Protein AF-A0A2P2MVF9-F1 (afdb_monomer_lite)

Secondary structure (DSSP, 8-state):
--------HHHHHHHHHHHHTS-HHHHHHHHHHHHH-HHHHHHHHHHHHT--HHHHHHHHHHHHTS-HHHHHHHHHHHHSS-HHHHHHHHHHHHHHHHHHHHHHHHHHHHHHHHHHTT-HHHHHHHHHHHHHHHHHHHHHHHHHS-TTTHHHHTT-

Foldseek 3Di:
DDPDPPPPPVNVVLVVVLVVLDDPVLVVLLVVLCVLDVVVVVVVVVVVVPADPVRVVQQSVVVVVDDSVNVSVVSVVVSPDDPVRVVVVVVVVVVVLVVLVVQLVVLQVVLVVCVVVVNNVSSVVSVVVSVVSLVVSLVVCVVVHPNPVSVVSVPD

InterPro domains:
  IPR053319 Outer envelope protein 61 [PTHR48433] (6-131)

Organism: Rhizophora mucronata (NCBI:txid61149)

Structure (mmCIF, N/CA/C/O backbone):
data_AF-A0A2P2MVF9-F1
#
_entry.id   AF-A0A2P2MVF9-F1
#
loop_
_atom_site.group_PDB
_atom_site.id
_atom_site.type_symbol
_atom_site.label_atom_id
_atom_site.label_alt_id
_atom_site.label_comp_id
_atom_site.label_asym_id
_atom_site.label_entity_id
_atom_site.label_seq_id
_atom_site.pdbx_PDB_ins_code
_atom_site.Cartn_x
_atom_site.Cartn_y
_atom_site.Cartn_z
_atom_site.occupancy
_atom_site.B_iso_or_equiv
_atom_site.auth_seq_id
_atom_site.auth_comp_id
_atom_site.auth_asym_id
_atom_site.auth_atom_id
_atom_site.pdbx_PDB_model_num
ATOM 1 N N . MET A 1 1 ? -11.909 9.345 -35.445 1.00 34.59 1 MET A N 1
ATOM 2 C CA . MET A 1 1 ? -11.096 10.560 -35.221 1.00 34.59 1 MET A CA 1
ATOM 3 C C . MET A 1 1 ? -10.861 10.687 -33.727 1.00 34.59 1 MET A C 1
ATOM 5 O O . MET A 1 1 ? -11.819 10.717 -32.969 1.00 34.59 1 MET A O 1
ATOM 9 N N . PHE A 1 2 ? -9.596 10.601 -33.326 1.00 38.72 2 PHE A N 1
ATOM 10 C CA . PHE A 1 2 ? -9.119 10.481 -31.948 1.00 38.72 2 PHE A CA 1
ATOM 11 C C . PHE A 1 2 ? -9.143 11.876 -31.299 1.00 38.72 2 PHE A C 1
ATOM 13 O O . PHE A 1 2 ? -8.225 12.662 -31.498 1.00 38.72 2 PHE A O 1
ATOM 20 N N . ASN A 1 3 ? -10.228 12.230 -30.609 1.00 40.66 3 ASN A N 1
ATOM 21 C CA . ASN A 1 3 ? -10.379 13.533 -29.960 1.00 40.66 3 ASN A CA 1
ATOM 22 C C . ASN A 1 3 ? -10.860 13.296 -28.523 1.00 40.66 3 ASN A C 1
ATOM 24 O O . ASN A 1 3 ? -12.017 12.936 -28.323 1.00 40.66 3 ASN A O 1
ATOM 28 N N . GLY A 1 4 ? -9.964 13.415 -27.537 1.00 40.88 4 GLY A N 1
ATOM 29 C CA . GLY A 1 4 ? -10.343 13.234 -26.129 1.00 40.88 4 GLY A CA 1
ATOM 30 C C . GLY A 1 4 ? -9.217 13.023 -25.113 1.00 40.88 4 GLY A C 1
ATOM 31 O O . GLY A 1 4 ? -9.477 13.130 -23.923 1.00 40.88 4 GLY A O 1
ATOM 32 N N . MET A 1 5 ? -7.971 12.776 -25.527 1.00 42.50 5 MET A N 1
ATOM 33 C CA . MET A 1 5 ? -6.827 12.820 -24.606 1.00 42.50 5 MET A CA 1
ATOM 34 C C . MET A 1 5 ? -6.224 14.225 -24.624 1.00 42.50 5 MET A C 1
ATOM 36 O O . MET A 1 5 ? -5.184 14.455 -25.235 1.00 42.50 5 MET A O 1
ATOM 40 N N . MET A 1 6 ? -6.881 15.183 -23.966 1.00 44.00 6 MET A N 1
ATOM 41 C CA . MET A 1 6 ? -6.131 16.324 -23.444 1.00 44.00 6 MET A CA 1
ATOM 42 C C . MET A 1 6 ? -5.236 15.771 -22.335 1.00 44.00 6 MET A C 1
ATOM 44 O O . MET A 1 6 ? -5.654 15.641 -21.189 1.00 44.00 6 MET A O 1
ATOM 48 N N . MET A 1 7 ? -4.025 15.360 -22.714 1.00 56.56 7 MET A N 1
ATOM 49 C CA . MET A 1 7 ? -2.922 15.235 -21.773 1.00 56.56 7 MET A CA 1
ATOM 50 C C . MET A 1 7 ? -2.789 16.600 -21.108 1.00 56.56 7 MET A C 1
ATOM 52 O O . MET A 1 7 ? -2.510 17.590 -21.787 1.00 56.56 7 MET A O 1
ATOM 56 N N . ASP A 1 8 ? -3.082 16.654 -19.813 1.00 60.34 8 ASP A N 1
ATOM 57 C CA . ASP A 1 8 ? -2.937 17.852 -18.999 1.00 60.34 8 ASP A CA 1
ATOM 58 C C . ASP A 1 8 ? -1.555 18.488 -19.294 1.00 60.34 8 ASP A C 1
ATOM 60 O O . ASP A 1 8 ? -0.543 17.775 -19.264 1.00 60.34 8 ASP A O 1
ATOM 64 N N . PRO A 1 9 ? -1.476 19.787 -19.644 1.00 67.31 9 PRO A N 1
ATOM 65 C CA . PRO A 1 9 ? -0.212 20.459 -19.949 1.00 67.31 9 PRO A CA 1
ATOM 66 C C . PRO A 1 9 ? 0.850 20.277 -18.855 1.00 67.31 9 PRO A C 1
ATOM 68 O O . PRO A 1 9 ? 2.045 20.202 -19.152 1.00 67.31 9 PRO A O 1
ATOM 71 N N . GLU A 1 10 ? 0.421 20.141 -17.600 1.00 64.44 10 GLU A N 1
ATOM 72 C CA . GLU A 1 10 ? 1.294 19.882 -16.459 1.00 64.44 10 GLU A CA 1
ATOM 73 C C . GLU A 1 10 ? 1.847 18.455 -16.478 1.00 64.44 10 GLU A C 1
ATOM 75 O O . GLU A 1 10 ? 3.007 18.246 -16.128 1.00 64.44 10 GLU A O 1
ATOM 80 N N . LEU A 1 11 ? 1.071 17.468 -16.939 1.00 65.44 11 LEU A N 1
ATOM 81 C CA . LEU A 1 11 ? 1.552 16.093 -17.105 1.00 65.44 11 LEU A CA 1
ATOM 82 C C . LEU A 1 11 ? 2.582 15.985 -18.229 1.00 65.44 11 LEU A C 1
ATOM 84 O O . LEU A 1 11 ? 3.564 15.261 -18.077 1.00 65.44 11 LEU A O 1
ATOM 88 N N . MET A 1 12 ? 2.414 16.733 -19.324 1.00 69.69 12 MET A N 1
ATOM 89 C CA . MET A 1 12 ? 3.438 16.798 -20.372 1.00 69.69 12 MET A CA 1
ATOM 90 C C . MET A 1 12 ? 4.726 17.447 -19.867 1.00 69.69 12 MET A C 1
ATOM 92 O O . MET A 1 12 ? 5.801 16.906 -20.119 1.00 69.69 12 MET A O 1
ATOM 96 N N . ARG A 1 13 ? 4.642 18.546 -19.104 1.00 72.56 13 ARG A N 1
ATOM 97 C CA . ARG A 1 13 ? 5.825 19.158 -18.471 1.00 72.56 13 ARG A CA 1
ATOM 98 C C . ARG A 1 13 ? 6.522 18.195 -17.519 1.00 72.56 13 ARG A C 1
ATOM 100 O O . ARG A 1 13 ? 7.741 18.087 -17.560 1.00 72.56 13 ARG A O 1
ATOM 107 N N . LEU A 1 14 ? 5.758 17.476 -16.702 1.00 70.00 14 LEU A N 1
ATOM 108 C CA . LEU A 1 14 ? 6.287 16.509 -15.747 1.00 70.00 14 LEU A CA 1
ATOM 109 C C . LEU A 1 14 ? 6.963 15.329 -16.453 1.00 70.00 14 LEU A C 1
ATOM 111 O O . LEU A 1 14 ? 8.085 14.969 -16.107 1.00 70.00 14 LEU A O 1
ATOM 115 N N . ALA A 1 15 ? 6.325 14.770 -17.483 1.00 69.56 15 ALA A N 1
ATOM 116 C CA . ALA A 1 15 ? 6.904 13.712 -18.306 1.00 69.56 15 ALA A CA 1
ATOM 117 C C . ALA A 1 15 ? 8.178 14.184 -19.020 1.00 69.56 15 ALA A C 1
ATOM 119 O O . ALA A 1 15 ? 9.161 13.450 -19.084 1.00 69.56 15 ALA A O 1
ATOM 120 N N . GLN A 1 16 ? 8.186 15.421 -19.517 1.00 70.25 16 GLN A N 1
ATOM 121 C CA . GLN A 1 16 ? 9.341 16.026 -20.173 1.00 70.25 16 GLN A CA 1
ATOM 122 C C . GLN A 1 16 ? 10.489 16.292 -19.189 1.00 70.25 16 GLN A C 1
ATOM 124 O O . GLN A 1 16 ? 11.643 16.034 -19.518 1.00 70.25 16 GLN A O 1
ATOM 129 N N . GLU A 1 17 ? 10.187 16.730 -17.966 1.00 75.25 17 GLU A N 1
ATOM 130 C CA . GLU A 1 17 ? 11.167 16.891 -16.888 1.00 75.25 17 GLU A CA 1
ATOM 131 C C . GLU A 1 17 ? 11.772 15.538 -16.486 1.00 75.25 17 GLU A C 1
ATOM 133 O O . GLU A 1 17 ? 12.992 15.424 -16.358 1.00 75.25 17 GLU A O 1
ATOM 138 N N . GLN A 1 18 ? 10.954 14.485 -16.373 1.00 66.38 18 GLN A N 1
ATOM 139 C CA . GLN A 1 18 ? 11.449 13.126 -16.125 1.00 66.38 18 GLN A CA 1
ATOM 140 C C . GLN A 1 18 ? 12.314 12.608 -17.282 1.00 66.38 18 GLN A C 1
ATOM 142 O O . GLN A 1 18 ? 13.395 12.076 -17.042 1.00 66.38 18 GLN A O 1
ATOM 147 N N . MET A 1 19 ? 11.898 12.819 -18.534 1.00 67.94 19 MET A N 1
ATOM 148 C CA . MET A 1 19 ? 12.689 12.437 -19.710 1.00 67.94 19 MET A CA 1
ATOM 149 C C . MET A 1 19 ? 14.003 13.215 -19.803 1.00 67.94 19 MET A C 1
ATOM 151 O O . MET A 1 19 ? 15.012 12.645 -20.189 1.00 67.94 19 MET A O 1
ATOM 155 N N . SER A 1 20 ?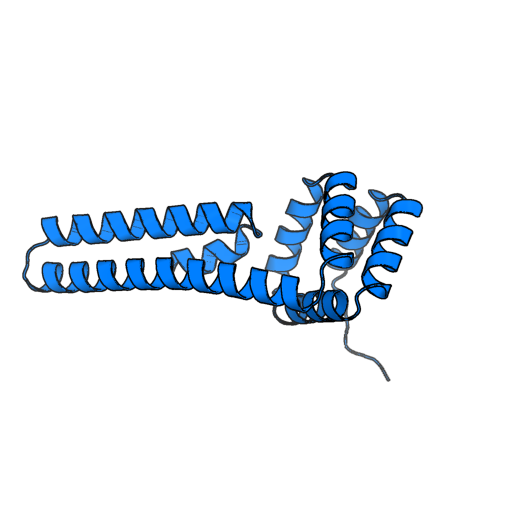 14.028 14.489 -19.403 1.00 70.94 20 SER A N 1
ATOM 156 C CA . SER A 1 20 ? 15.260 15.292 -19.392 1.00 70.94 20 SER A CA 1
ATOM 157 C C . SER A 1 20 ? 16.286 14.825 -18.355 1.00 70.94 20 SER A C 1
ATOM 159 O O . SER A 1 20 ? 17.475 15.104 -18.494 1.00 70.94 20 SER A O 1
ATOM 161 N N . ARG A 1 21 ? 15.832 14.103 -17.322 1.00 69.69 21 ARG A N 1
ATOM 162 C CA . ARG A 1 21 ? 16.676 13.497 -16.283 1.00 69.69 21 ARG A CA 1
ATOM 163 C C . ARG A 1 21 ? 17.207 12.118 -16.671 1.00 69.69 21 ARG A C 1
ATOM 165 O O . ARG A 1 21 ? 18.070 11.598 -15.972 1.00 69.69 21 ARG A O 1
ATOM 172 N N . MET A 1 22 ? 16.687 11.534 -17.746 1.00 68.44 22 MET A N 1
ATOM 173 C CA . MET A 1 22 ? 17.024 10.193 -18.204 1.00 68.44 22 MET A CA 1
ATOM 174 C C . MET A 1 22 ? 17.841 10.270 -19.493 1.00 68.44 22 MET A C 1
ATOM 176 O O . MET A 1 22 ? 17.539 11.046 -20.399 1.00 68.44 22 MET A O 1
ATOM 180 N N . SER A 1 23 ? 18.888 9.458 -19.603 1.00 74.50 23 SER A N 1
ATOM 181 C CA . SER A 1 23 ? 19.654 9.382 -20.843 1.00 74.50 23 SER A CA 1
ATOM 182 C C . SER A 1 23 ? 18.851 8.667 -21.945 1.00 74.50 23 SER A C 1
ATOM 184 O O . SER A 1 23 ? 18.066 7.756 -21.662 1.00 74.50 23 SER A O 1
ATOM 186 N N . PRO A 1 24 ? 19.081 8.990 -23.232 1.00 72.81 24 PRO A N 1
ATOM 187 C CA . PRO A 1 24 ? 18.465 8.266 -24.348 1.00 72.81 24 PRO A CA 1
ATOM 188 C C . PRO A 1 24 ? 18.725 6.750 -24.318 1.00 72.81 24 PRO A C 1
ATOM 190 O O . PRO A 1 24 ? 17.905 5.967 -24.794 1.00 72.81 24 PRO A O 1
ATOM 193 N N . ALA A 1 25 ? 19.852 6.328 -23.735 1.00 75.88 25 ALA A N 1
ATOM 194 C CA . ALA A 1 25 ? 20.198 4.921 -23.564 1.00 75.88 25 ALA A CA 1
ATOM 195 C C . ALA A 1 25 ? 19.332 4.230 -22.496 1.00 75.88 25 ALA A C 1
ATOM 197 O O . ALA A 1 25 ? 18.902 3.096 -22.695 1.00 75.88 25 ALA A O 1
ATOM 198 N N . GLU A 1 26 ? 19.047 4.904 -21.381 1.00 71.94 26 GLU A N 1
ATOM 199 C CA . GLU A 1 26 ? 18.151 4.389 -20.339 1.00 71.94 26 GLU A CA 1
ATOM 200 C C . GLU A 1 26 ? 16.706 4.321 -20.829 1.00 71.94 26 GLU A C 1
ATOM 202 O O . GLU A 1 26 ? 16.030 3.319 -20.603 1.00 71.94 26 GLU A O 1
ATOM 207 N N . PHE A 1 27 ? 16.258 5.327 -21.584 1.00 74.38 27 PHE A N 1
ATOM 208 C CA . PHE A 1 27 ? 14.930 5.305 -22.194 1.00 74.38 27 PHE A CA 1
ATOM 209 C C . PHE A 1 27 ? 14.768 4.121 -23.156 1.00 74.38 27 PHE A C 1
ATOM 211 O O . PHE A 1 27 ? 13.777 3.395 -23.087 1.00 74.38 27 PHE A O 1
ATOM 218 N N . ALA A 1 28 ? 15.769 3.871 -24.007 1.00 77.25 28 ALA A N 1
ATOM 219 C CA . ALA A 1 28 ? 15.762 2.725 -24.911 1.00 77.25 28 ALA A CA 1
ATOM 220 C C . ALA A 1 28 ? 15.696 1.387 -24.154 1.00 77.25 28 ALA A C 1
ATOM 222 O O . ALA A 1 28 ? 14.975 0.486 -24.578 1.00 77.25 28 ALA A O 1
ATOM 223 N N . ARG A 1 29 ? 16.390 1.267 -23.014 1.00 77.31 29 ARG A N 1
ATOM 224 C CA . ARG A 1 29 ? 16.327 0.070 -22.160 1.00 77.31 29 ARG A CA 1
ATOM 225 C C . ARG A 1 29 ? 14.942 -0.133 -21.555 1.00 77.31 29 ARG A C 1
ATOM 227 O O . ARG A 1 29 ? 14.419 -1.238 -21.634 1.00 77.31 29 ARG A O 1
ATOM 234 N N . ILE A 1 30 ? 14.321 0.916 -21.018 1.00 74.94 30 ILE A N 1
ATOM 235 C CA . ILE A 1 30 ? 12.956 0.834 -20.471 1.00 74.94 30 ILE A CA 1
ATOM 236 C C . ILE A 1 30 ? 11.961 0.467 -21.572 1.00 74.94 30 ILE A C 1
ATOM 238 O O . ILE A 1 30 ? 11.118 -0.410 -21.392 1.00 74.94 30 ILE A O 1
ATOM 242 N N . GLN A 1 31 ? 12.085 1.085 -22.745 1.00 74.25 31 GLN A N 1
ATOM 243 C CA . GLN A 1 31 ? 11.243 0.760 -23.889 1.00 74.25 31 GLN A CA 1
ATOM 244 C C . GLN A 1 31 ? 11.417 -0.709 -24.310 1.00 74.25 31 GLN A C 1
ATOM 246 O O . GLN A 1 31 ? 10.429 -1.397 -24.564 1.00 74.25 31 GLN A O 1
ATOM 251 N N . GLN A 1 32 ? 12.651 -1.220 -24.325 1.00 78.75 32 GLN A N 1
ATOM 252 C CA . GLN A 1 32 ? 12.930 -2.633 -24.587 1.00 78.75 32 GLN A CA 1
ATOM 253 C C . GLN A 1 32 ? 12.333 -3.554 -23.518 1.00 78.75 32 GLN A C 1
ATOM 255 O O . GLN A 1 32 ? 11.744 -4.568 -23.875 1.00 78.75 32 GLN A O 1
ATOM 260 N N . GLN A 1 33 ? 12.421 -3.197 -22.236 1.00 72.06 33 GLN A N 1
ATOM 261 C CA . GLN A 1 33 ? 11.820 -3.953 -21.130 1.00 72.06 33 GLN A CA 1
ATOM 262 C C . GLN A 1 33 ? 10.291 -4.034 -21.257 1.00 72.06 33 GLN A C 1
ATOM 264 O O . GLN A 1 33 ? 9.709 -5.104 -21.086 1.00 72.06 33 GLN A O 1
ATOM 269 N N . MET A 1 34 ? 9.635 -2.928 -21.622 1.00 73.00 34 MET A N 1
ATOM 270 C CA . MET A 1 34 ? 8.186 -2.897 -21.856 1.00 73.00 34 MET A CA 1
ATOM 271 C C . MET A 1 34 ? 7.767 -3.763 -23.049 1.00 73.00 34 MET A C 1
ATOM 273 O O . MET A 1 34 ? 6.714 -4.399 -23.012 1.00 73.00 34 MET A O 1
ATOM 277 N N . MET A 1 35 ? 8.589 -3.811 -24.101 1.00 74.19 35 MET A N 1
ATOM 278 C CA . MET A 1 35 ? 8.352 -4.684 -25.255 1.00 74.19 35 MET A CA 1
ATOM 279 C C . MET A 1 35 ? 8.664 -6.154 -24.956 1.00 74.19 35 MET A C 1
ATOM 281 O O . MET A 1 35 ? 8.009 -7.035 -25.509 1.00 74.19 35 MET A O 1
ATOM 285 N N . ALA A 1 36 ? 9.635 -6.422 -24.080 1.00 76.00 36 ALA A N 1
ATOM 286 C CA . ALA A 1 36 ? 9.991 -7.767 -23.641 1.00 76.00 36 ALA A CA 1
ATOM 287 C C . ALA A 1 36 ? 8.891 -8.404 -22.778 1.00 76.00 36 ALA A C 1
ATOM 289 O O . ALA A 1 36 ? 8.747 -9.624 -22.787 1.00 76.00 36 ALA A O 1
ATOM 290 N N . ASN A 1 37 ? 8.094 -7.589 -22.075 1.00 72.38 37 ASN A N 1
ATOM 291 C CA . ASN A 1 37 ? 6.989 -8.060 -21.248 1.00 72.38 37 ASN A CA 1
ATOM 292 C C . ASN A 1 37 ? 5.683 -7.276 -21.537 1.00 72.38 37 ASN A C 1
ATOM 294 O O . ASN A 1 37 ? 5.417 -6.234 -20.926 1.00 72.38 37 ASN A O 1
ATOM 298 N N . PRO A 1 38 ? 4.825 -7.764 -22.455 1.00 74.31 38 PRO A N 1
ATOM 299 C CA . PRO A 1 38 ? 3.559 -7.104 -22.779 1.00 74.31 38 PRO A CA 1
ATOM 300 C C . PRO A 1 38 ? 2.566 -7.097 -21.605 1.00 74.31 38 PRO A C 1
ATOM 302 O O . PRO A 1 38 ? 1.710 -6.211 -21.532 1.00 74.31 38 PRO A O 1
ATOM 305 N N . ASP A 1 39 ? 2.678 -8.040 -20.666 1.00 75.31 39 ASP A N 1
ATOM 306 C CA . ASP A 1 39 ? 1.847 -8.079 -19.461 1.00 75.31 39 ASP A CA 1
ATOM 307 C C . ASP A 1 39 ? 2.237 -6.978 -18.471 1.00 75.31 39 ASP A C 1
ATOM 309 O O . ASP A 1 39 ? 1.355 -6.348 -17.888 1.00 75.31 39 ASP A O 1
ATOM 313 N N . LEU A 1 40 ? 3.530 -6.650 -18.362 1.00 72.88 40 LEU A N 1
ATOM 314 C CA . LEU A 1 40 ? 4.003 -5.483 -17.610 1.00 72.88 40 LEU A CA 1
ATOM 315 C C . LEU A 1 40 ? 3.384 -4.190 -18.158 1.00 72.88 40 LEU A C 1
ATOM 317 O O . LEU A 1 40 ? 2.902 -3.350 -17.397 1.00 72.88 40 LEU A O 1
ATOM 321 N N . THR A 1 41 ? 3.327 -4.058 -19.486 1.00 77.38 41 THR A N 1
ATOM 322 C CA . THR A 1 41 ? 2.687 -2.911 -20.145 1.00 77.38 41 THR A CA 1
ATOM 323 C C . THR A 1 41 ? 1.183 -2.860 -19.859 1.00 77.38 41 THR A C 1
ATOM 325 O O . THR A 1 41 ? 0.639 -1.778 -19.607 1.00 77.38 41 THR A O 1
ATOM 328 N N . ARG A 1 42 ? 0.498 -4.013 -19.838 1.00 79.69 42 ARG A N 1
ATOM 329 C CA . ARG A 1 42 ? -0.926 -4.094 -19.476 1.00 79.69 42 ARG A CA 1
ATOM 330 C C . ARG A 1 42 ? -1.157 -3.683 -18.025 1.00 79.69 42 ARG A C 1
ATOM 332 O O . ARG A 1 42 ? -2.012 -2.838 -17.782 1.00 79.69 42 ARG A O 1
ATOM 339 N N . MET A 1 43 ? -0.356 -4.195 -17.091 1.00 75.00 43 MET A N 1
ATOM 340 C CA . MET A 1 43 ? -0.442 -3.840 -15.671 1.00 75.00 43 MET A CA 1
ATOM 341 C C . MET A 1 43 ? -0.205 -2.346 -15.438 1.00 75.00 43 MET A C 1
ATOM 343 O O . MET A 1 43 ? -0.970 -1.707 -14.717 1.00 75.00 43 MET A O 1
ATOM 347 N N . ALA A 1 44 ? 0.817 -1.765 -16.075 1.00 75.62 44 ALA A N 1
ATOM 348 C CA . ALA A 1 44 ? 1.077 -0.329 -15.993 1.00 75.62 44 ALA A CA 1
ATOM 349 C C . ALA A 1 44 ? -0.114 0.487 -16.526 1.00 75.62 44 ALA A C 1
ATOM 351 O O . ALA A 1 44 ? -0.574 1.422 -15.871 1.00 75.62 44 ALA A O 1
ATOM 352 N N . SER A 1 45 ? -0.669 0.084 -17.672 1.00 77.19 45 SER A N 1
ATOM 353 C CA . SER A 1 45 ? -1.812 0.758 -18.303 1.00 77.19 45 SER A CA 1
ATOM 354 C C . SER A 1 45 ? -3.091 0.663 -17.464 1.00 77.19 45 SER A C 1
ATOM 356 O O . SER A 1 45 ? -3.805 1.651 -17.301 1.00 77.19 45 SER A O 1
ATOM 358 N N . GLU A 1 46 ? -3.386 -0.511 -16.904 1.00 78.81 46 GLU A N 1
ATOM 359 C CA . GLU A 1 46 ? -4.542 -0.731 -16.026 1.00 78.81 46 GLU A CA 1
ATOM 360 C C . GLU A 1 46 ? -4.418 0.047 -14.713 1.00 78.81 46 GLU A C 1
ATOM 362 O O . GLU A 1 46 ? -5.401 0.627 -14.247 1.00 78.81 46 GLU A O 1
ATOM 367 N N . SER A 1 47 ? -3.207 0.119 -14.154 1.00 71.88 47 SER A N 1
ATOM 368 C CA . SER A 1 47 ? -2.918 0.919 -12.963 1.00 71.88 47 SER A CA 1
ATOM 369 C C . SER A 1 47 ? -3.151 2.411 -13.225 1.00 71.88 47 SER A C 1
ATOM 371 O O . SER A 1 47 ? -3.839 3.077 -12.452 1.00 71.88 47 SER A O 1
ATOM 373 N N . MET A 1 48 ? -2.676 2.929 -14.364 1.00 71.56 48 MET A N 1
ATOM 374 C CA . MET A 1 48 ? -2.889 4.329 -14.751 1.00 71.56 48 MET A CA 1
ATOM 375 C C . MET A 1 48 ? -4.359 4.654 -15.035 1.00 71.56 48 MET A C 1
ATOM 377 O O . MET A 1 48 ? -4.805 5.758 -14.732 1.00 71.56 48 MET A O 1
ATOM 381 N N . LYS A 1 49 ? -5.135 3.706 -15.578 1.00 72.81 49 LYS A N 1
ATOM 382 C CA . LYS A 1 49 ? -6.553 3.916 -15.914 1.00 72.81 49 LYS A CA 1
ATOM 383 C C . LYS A 1 49 ? -7.418 4.256 -14.695 1.00 72.81 49 LYS A C 1
ATOM 385 O O . LYS A 1 49 ? -8.394 4.987 -14.836 1.00 72.81 49 LYS A O 1
ATOM 390 N N . ASN A 1 50 ? -7.069 3.731 -13.522 1.00 73.56 50 ASN A N 1
ATOM 391 C CA . ASN A 1 50 ? -7.828 3.934 -12.286 1.00 73.56 50 ASN A CA 1
ATOM 392 C C . ASN A 1 50 ? -7.201 4.993 -11.358 1.00 73.56 50 ASN A C 1
ATOM 394 O O . ASN A 1 50 ? -7.690 5.197 -10.249 1.00 73.56 50 ASN A O 1
ATOM 398 N N . MET A 1 51 ? -6.120 5.651 -11.786 1.00 70.06 51 MET A N 1
ATOM 399 C CA . MET A 1 51 ? -5.364 6.603 -10.973 1.00 70.06 51 MET A CA 1
ATOM 400 C C . MET A 1 51 ? -5.872 8.031 -11.187 1.00 70.06 51 MET A C 1
ATOM 402 O O . MET A 1 51 ? -6.102 8.454 -12.322 1.00 70.06 51 MET A O 1
ATOM 406 N N . ARG A 1 52 ? -6.043 8.800 -10.106 1.00 78.25 52 ARG A N 1
ATOM 407 C CA . ARG A 1 52 ? -6.460 10.206 -10.216 1.00 78.25 52 ARG A CA 1
ATOM 408 C C . ARG A 1 52 ? -5.272 11.089 -10.629 1.00 78.25 52 ARG A C 1
ATOM 410 O O . ARG A 1 52 ? -4.127 10.738 -10.337 1.00 78.25 52 ARG A O 1
ATOM 417 N N . PRO A 1 53 ? -5.499 12.251 -11.264 1.00 71.75 53 PRO A N 1
ATOM 418 C CA . PRO A 1 53 ? -4.422 13.166 -11.650 1.00 71.75 53 PRO A CA 1
ATOM 419 C C . PRO A 1 53 ? -3.542 13.623 -10.476 1.00 71.75 53 PRO A C 1
ATOM 421 O O . PRO A 1 53 ? -2.330 13.770 -10.628 1.00 71.75 53 PRO A O 1
ATOM 424 N N . GLU A 1 54 ? -4.127 13.815 -9.291 1.00 74.25 54 GLU A N 1
ATOM 425 C CA . GLU A 1 54 ? -3.396 14.148 -8.062 1.00 74.25 54 GLU A CA 1
ATOM 426 C C . GLU A 1 54 ? -2.481 12.999 -7.643 1.00 74.25 54 GLU A C 1
ATOM 428 O O . GLU A 1 54 ? -1.339 13.218 -7.232 1.00 74.25 54 GLU A O 1
ATOM 433 N N . ASP A 1 55 ? -2.974 11.772 -7.807 1.00 75.25 55 ASP A N 1
ATOM 434 C CA . ASP A 1 55 ? -2.245 10.569 -7.448 1.00 75.25 55 ASP A CA 1
ATOM 435 C C . ASP A 1 55 ? -1.026 10.393 -8.377 1.00 75.25 55 ASP A C 1
ATOM 437 O O . ASP A 1 55 ? 0.097 10.113 -7.951 1.00 75.25 55 ASP A O 1
ATOM 441 N N . LEU A 1 56 ? -1.214 10.674 -9.666 1.00 76.12 56 LEU A N 1
ATOM 442 C CA . LEU A 1 56 ? -0.137 10.648 -10.651 1.00 76.12 56 LEU A CA 1
ATOM 443 C C . LEU A 1 56 ? 0.954 11.689 -10.346 1.00 76.12 56 LEU A C 1
ATOM 445 O O . LEU A 1 56 ? 2.143 11.386 -10.463 1.00 76.12 56 LEU A O 1
ATOM 449 N N . LYS A 1 57 ? 0.576 12.895 -9.895 1.00 74.38 57 LYS A N 1
ATOM 450 C CA . LYS A 1 57 ? 1.537 13.940 -9.499 1.00 74.38 57 LYS A CA 1
ATOM 451 C C . LYS A 1 57 ? 2.410 13.505 -8.324 1.00 74.38 57 LYS A C 1
ATOM 453 O O . LYS A 1 57 ? 3.624 13.682 -8.384 1.00 74.38 57 LYS A O 1
ATOM 458 N N . GLN A 1 58 ? 1.838 12.916 -7.272 1.00 78.62 58 GLN A N 1
ATOM 459 C CA . GLN A 1 58 ? 2.660 12.487 -6.131 1.00 78.62 58 GLN A CA 1
ATOM 460 C C . GLN A 1 58 ? 3.511 11.250 -6.467 1.00 78.62 58 GLN A C 1
ATOM 462 O O . GLN A 1 58 ? 4.624 11.125 -5.958 1.00 78.62 58 GLN A O 1
ATOM 467 N N . ALA A 1 59 ? 3.031 10.356 -7.341 1.00 75.50 59 ALA A N 1
ATOM 468 C CA . ALA A 1 59 ? 3.839 9.250 -7.857 1.00 75.50 59 ALA A CA 1
ATOM 469 C C . ALA A 1 59 ? 5.057 9.763 -8.645 1.00 75.50 59 ALA A C 1
ATOM 471 O O . ALA A 1 59 ? 6.180 9.316 -8.417 1.00 75.50 59 ALA A O 1
ATOM 472 N N . ALA A 1 60 ? 4.860 10.758 -9.511 1.00 75.06 60 ALA A N 1
ATOM 473 C CA . ALA A 1 60 ? 5.952 11.403 -10.229 1.00 75.06 60 ALA A CA 1
ATOM 474 C C . ALA A 1 60 ? 6.931 12.130 -9.292 1.00 75.06 60 ALA A C 1
ATOM 476 O O . ALA A 1 60 ? 8.138 12.090 -9.517 1.00 75.06 60 ALA A O 1
ATOM 477 N N . GLU A 1 61 ? 6.442 12.744 -8.212 1.00 78.50 61 GLU A N 1
ATOM 478 C CA . GLU A 1 61 ? 7.306 13.382 -7.214 1.00 78.50 61 GLU A CA 1
ATOM 479 C C . GLU A 1 61 ? 8.209 12.367 -6.496 1.00 78.50 61 GLU A C 1
ATOM 481 O O . GLU A 1 61 ? 9.372 12.642 -6.229 1.00 78.50 61 GLU A O 1
ATOM 486 N N . GLN A 1 62 ? 7.742 11.144 -6.250 1.00 72.69 62 GLN A N 1
ATOM 487 C CA . GLN A 1 62 ? 8.603 10.091 -5.695 1.00 72.69 62 GLN A CA 1
ATOM 488 C C . GLN A 1 62 ? 9.616 9.544 -6.680 1.00 72.69 62 GLN A C 1
ATOM 490 O O . GLN A 1 62 ? 10.747 9.235 -6.296 1.00 72.69 62 GLN A O 1
ATOM 495 N N . LEU A 1 63 ? 9.239 9.464 -7.953 1.00 72.88 63 LEU A N 1
ATOM 496 C CA . LEU A 1 63 ? 10.184 9.113 -9.003 1.00 72.88 63 LEU A CA 1
ATOM 497 C C . LEU A 1 63 ? 11.311 10.150 -9.089 1.00 72.88 63 LEU A C 1
ATOM 499 O O . LEU A 1 63 ? 12.456 9.763 -9.290 1.00 72.88 63 LEU A O 1
ATOM 503 N N . LYS A 1 64 ? 11.054 11.435 -8.788 1.00 72.06 64 LYS A N 1
ATOM 504 C CA . LYS A 1 64 ? 12.119 12.455 -8.710 1.00 72.06 64 LYS A CA 1
ATOM 505 C C . LYS A 1 64 ? 13.176 12.177 -7.641 1.00 72.06 64 LYS A C 1
ATOM 507 O O . LYS A 1 64 ? 14.296 12.673 -7.793 1.00 72.06 64 LYS A O 1
ATOM 512 N N . HIS A 1 65 ? 12.826 11.453 -6.580 1.00 76.69 65 HIS A N 1
ATOM 513 C CA . HIS A 1 65 ? 13.730 11.076 -5.491 1.00 76.69 65 HIS A CA 1
ATOM 514 C C . HIS A 1 65 ? 14.364 9.693 -5.684 1.00 76.69 65 HIS A C 1
ATOM 516 O O . HIS A 1 65 ? 15.224 9.304 -4.896 1.00 76.69 65 HIS A O 1
ATOM 522 N N . THR A 1 66 ? 13.960 8.960 -6.722 1.00 74.31 66 THR A N 1
ATOM 523 C CA . THR A 1 66 ? 14.503 7.642 -7.048 1.00 74.31 66 THR A CA 1
ATOM 524 C C . THR A 1 66 ? 15.548 7.792 -8.148 1.00 74.31 66 THR A C 1
ATOM 526 O O . THR A 1 66 ? 15.298 8.420 -9.174 1.00 74.31 66 THR A O 1
ATOM 529 N N . SER A 1 67 ? 16.740 7.233 -7.945 1.00 76.12 67 SER A N 1
ATOM 530 C CA . SER A 1 67 ? 17.798 7.280 -8.956 1.00 76.12 67 SER A CA 1
ATOM 531 C C . SER A 1 67 ? 17.397 6.499 -10.219 1.00 76.12 67 SER A C 1
ATOM 533 O O . SER A 1 67 ? 16.830 5.410 -10.091 1.00 76.12 67 SER A O 1
ATOM 535 N N . PRO A 1 68 ? 17.738 6.988 -11.426 1.00 70.56 68 PRO A N 1
ATOM 536 C CA . PRO A 1 68 ? 17.490 6.277 -12.685 1.00 70.56 68 PRO A CA 1
ATOM 537 C C . PRO A 1 68 ? 18.035 4.839 -12.706 1.00 70.56 68 PRO A C 1
ATOM 539 O O . PRO A 1 68 ? 17.345 3.933 -13.169 1.00 70.56 68 PRO A O 1
ATOM 542 N N . ASP A 1 69 ? 19.208 4.602 -12.106 1.00 76.81 69 ASP A N 1
ATOM 543 C CA . ASP A 1 69 ? 19.806 3.264 -11.977 1.00 76.81 69 ASP A CA 1
ATOM 544 C C . ASP A 1 69 ? 18.937 2.281 -11.173 1.00 76.81 69 ASP A C 1
ATOM 546 O O . ASP A 1 69 ? 18.806 1.109 -11.533 1.00 76.81 69 ASP A O 1
ATOM 550 N N . GLU A 1 70 ? 18.312 2.746 -10.087 1.00 76.56 70 GLU A N 1
ATOM 551 C CA . GLU A 1 70 ? 17.431 1.910 -9.264 1.00 76.56 70 GLU A CA 1
ATOM 552 C C . GLU A 1 70 ? 16.138 1.582 -10.020 1.00 76.56 70 GLU A C 1
ATOM 554 O O . GLU A 1 70 ? 15.679 0.439 -9.986 1.00 76.56 70 GLU A O 1
ATOM 559 N N . ILE A 1 71 ? 15.601 2.541 -10.781 1.00 73.00 71 ILE A N 1
ATOM 560 C CA . ILE A 1 71 ? 14.440 2.320 -11.655 1.00 73.00 71 ILE A CA 1
ATOM 561 C C . ILE A 1 71 ? 14.776 1.277 -12.725 1.00 73.00 71 ILE A C 1
ATOM 563 O O . ILE A 1 71 ? 14.016 0.327 -12.907 1.00 73.00 71 ILE A O 1
ATOM 567 N N . ALA A 1 72 ? 15.928 1.406 -13.389 1.00 74.94 72 ALA A N 1
ATOM 568 C CA . ALA A 1 72 ? 16.364 0.470 -14.422 1.00 74.94 72 ALA A CA 1
ATOM 569 C C . ALA A 1 72 ? 16.537 -0.953 -13.871 1.00 74.94 72 ALA A C 1
ATOM 571 O O . ALA A 1 72 ? 16.062 -1.914 -14.473 1.00 74.94 72 ALA A O 1
ATOM 572 N N . LYS A 1 73 ? 17.143 -1.088 -12.688 1.00 79.00 73 LYS A N 1
ATOM 573 C CA . LYS A 1 73 ? 17.359 -2.373 -12.009 1.00 79.00 73 LYS A CA 1
ATOM 574 C C . LYS A 1 73 ? 16.058 -3.042 -11.567 1.00 79.00 73 LYS A C 1
ATOM 576 O O . LYS A 1 73 ? 15.948 -4.268 -11.623 1.00 79.00 73 LYS A O 1
ATOM 581 N N . ILE A 1 74 ? 15.081 -2.264 -11.099 1.00 77.56 74 ILE A N 1
ATOM 582 C CA . ILE A 1 74 ? 13.742 -2.778 -10.780 1.00 77.56 74 ILE A CA 1
ATOM 583 C C . ILE A 1 74 ? 13.030 -3.190 -12.075 1.00 77.56 74 ILE A C 1
ATOM 585 O O . ILE A 1 74 ? 12.481 -4.290 -12.132 1.00 77.56 74 ILE A O 1
ATOM 589 N N . GLY A 1 75 ? 13.114 -2.362 -13.120 1.00 74.56 75 GLY A N 1
ATOM 590 C CA . GLY A 1 75 ? 12.584 -2.649 -14.453 1.00 74.56 75 GLY A CA 1
ATOM 591 C C . GLY A 1 75 ? 13.141 -3.944 -15.041 1.00 74.56 75 GLY A C 1
ATOM 592 O O . GLY A 1 75 ? 12.369 -4.779 -15.499 1.00 74.56 75 GLY A O 1
ATOM 593 N N . ASP A 1 76 ? 14.449 -4.182 -14.922 1.00 78.62 76 ASP A N 1
ATOM 594 C CA . ASP A 1 76 ? 15.095 -5.419 -15.374 1.00 78.62 76 ASP A CA 1
ATOM 595 C C . ASP A 1 76 ? 14.575 -6.633 -14.603 1.00 78.62 76 ASP A C 1
ATOM 597 O O . ASP A 1 76 ? 14.258 -7.664 -15.193 1.00 78.62 76 ASP A O 1
ATOM 601 N N . LYS A 1 77 ? 14.452 -6.532 -13.276 1.00 79.62 77 LYS A N 1
ATOM 602 C CA . LYS A 1 77 ? 13.919 -7.634 -12.462 1.00 79.62 77 LYS A CA 1
ATOM 603 C C . LYS A 1 77 ? 12.470 -7.959 -12.810 1.00 79.62 77 LYS A C 1
ATOM 605 O O . LYS A 1 77 ? 12.117 -9.131 -12.836 1.00 79.62 77 LYS A O 1
ATOM 610 N N . MET A 1 78 ? 11.646 -6.945 -13.070 1.00 74.06 78 MET A N 1
ATOM 611 C CA . MET A 1 78 ? 10.243 -7.140 -13.446 1.00 74.06 78 MET A CA 1
ATOM 612 C C . MET A 1 78 ? 10.095 -7.648 -14.882 1.00 74.06 78 MET A C 1
ATOM 614 O O . MET A 1 78 ? 9.262 -8.510 -15.131 1.00 74.06 78 MET A O 1
ATOM 618 N N . ALA A 1 79 ? 10.911 -7.161 -15.817 1.00 75.75 79 ALA A N 1
ATOM 619 C CA . ALA A 1 79 ? 10.893 -7.610 -17.205 1.00 75.75 79 ALA A CA 1
ATOM 620 C C . ALA A 1 79 ? 11.338 -9.073 -17.346 1.00 75.75 79 ALA A C 1
ATOM 622 O O . ALA A 1 79 ? 10.790 -9.793 -18.175 1.00 75.75 79 ALA A O 1
ATOM 623 N N . ASN A 1 80 ? 12.290 -9.514 -16.517 1.00 80.06 80 ASN A N 1
ATOM 624 C CA . ASN A 1 80 ? 12.781 -10.894 -16.500 1.00 80.06 80 ASN A CA 1
ATOM 625 C C . ASN A 1 80 ? 11.942 -11.847 -15.631 1.00 80.06 80 ASN A C 1
ATOM 627 O O . ASN A 1 80 ? 12.176 -13.054 -15.673 1.00 80.06 80 ASN A O 1
ATOM 631 N N . ALA A 1 81 ? 11.003 -11.337 -14.830 1.00 79.38 81 ALA A N 1
ATOM 632 C CA . ALA A 1 81 ? 10.100 -12.172 -14.048 1.00 79.38 81 ALA A CA 1
ATOM 633 C C . ALA A 1 81 ? 9.003 -12.757 -14.945 1.00 79.38 81 ALA A C 1
ATOM 635 O O . ALA A 1 81 ? 8.433 -12.063 -15.792 1.00 79.38 81 ALA A O 1
ATOM 636 N N . SER A 1 82 ? 8.677 -14.030 -14.732 1.00 79.00 82 SER A N 1
ATOM 637 C CA . SER A 1 82 ? 7.545 -14.661 -15.409 1.00 79.00 82 SER A CA 1
ATOM 638 C C . SER A 1 82 ? 6.211 -14.046 -14.955 1.00 79.00 82 SER A C 1
ATOM 640 O O . SER A 1 82 ? 6.091 -13.581 -13.812 1.00 79.00 82 SER A O 1
ATOM 642 N N . PRO A 1 83 ? 5.175 -14.054 -15.813 1.00 73.31 83 PRO A N 1
ATOM 643 C CA . PRO A 1 83 ? 3.831 -13.619 -15.431 1.00 73.31 83 PRO A CA 1
ATOM 644 C C . PRO A 1 83 ? 3.311 -14.334 -14.176 1.00 73.31 83 PRO A C 1
ATOM 646 O O . PRO A 1 83 ? 2.678 -13.711 -13.321 1.00 73.31 83 PRO A O 1
ATOM 649 N N . GLU A 1 84 ? 3.630 -15.620 -14.025 1.00 80.31 84 GLU A N 1
ATOM 650 C CA . GLU A 1 84 ? 3.274 -16.437 -12.867 1.00 80.31 84 GLU A CA 1
ATOM 651 C C . GLU A 1 84 ? 3.959 -15.945 -11.585 1.00 80.31 84 GLU A C 1
ATOM 653 O O . GLU A 1 84 ? 3.320 -15.870 -10.534 1.00 80.31 84 GLU A O 1
ATOM 658 N N . GLU A 1 85 ? 5.238 -15.566 -11.652 1.00 82.44 85 GLU A N 1
ATOM 659 C CA . GLU A 1 85 ? 5.973 -15.011 -10.509 1.00 82.44 85 GLU A CA 1
ATOM 660 C C . GLU A 1 85 ? 5.429 -13.645 -10.088 1.00 82.44 85 GLU A C 1
ATOM 662 O O . GLU A 1 85 ? 5.267 -13.391 -8.890 1.00 82.44 85 GLU A O 1
ATOM 667 N N . ILE A 1 86 ? 5.095 -12.782 -11.052 1.00 79.44 86 ILE A N 1
ATOM 668 C CA . ILE A 1 86 ? 4.491 -11.471 -10.779 1.00 79.44 86 ILE A CA 1
ATOM 669 C C . ILE A 1 86 ? 3.108 -11.655 -10.139 1.00 79.44 86 ILE A C 1
ATOM 671 O O . ILE A 1 86 ? 2.811 -11.034 -9.114 1.00 79.44 86 ILE A O 1
ATOM 675 N N . ALA A 1 87 ? 2.278 -12.549 -10.683 1.00 81.56 87 ALA A N 1
ATOM 676 C CA . ALA A 1 87 ? 0.961 -12.859 -10.133 1.00 81.56 87 ALA A CA 1
ATOM 677 C C . ALA A 1 87 ? 1.052 -13.458 -8.719 1.00 81.56 87 ALA A C 1
ATOM 679 O O . ALA A 1 87 ? 0.311 -13.051 -7.821 1.00 81.56 87 ALA A O 1
ATOM 680 N N . ALA A 1 88 ? 1.994 -14.375 -8.482 1.00 84.81 88 ALA A N 1
ATOM 681 C CA . ALA A 1 88 ? 2.221 -14.967 -7.166 1.00 84.81 88 ALA A CA 1
ATOM 682 C C . ALA A 1 88 ? 2.710 -13.930 -6.145 1.00 84.81 88 ALA A C 1
ATOM 684 O O . ALA A 1 88 ? 2.259 -13.927 -4.998 1.00 84.81 88 ALA A O 1
ATOM 685 N N . MET A 1 89 ? 3.607 -13.028 -6.549 1.00 82.81 89 MET A N 1
ATOM 686 C CA . MET A 1 89 ? 4.055 -11.920 -5.708 1.00 82.81 89 MET A CA 1
ATOM 687 C C . MET A 1 89 ? 2.886 -11.003 -5.343 1.00 82.81 89 MET A C 1
ATOM 689 O O . MET A 1 89 ? 2.706 -10.681 -4.168 1.00 82.81 89 MET A O 1
ATOM 693 N N . ARG A 1 90 ? 2.053 -10.640 -6.324 1.00 81.06 90 ARG A N 1
ATOM 694 C CA . ARG A 1 90 ? 0.867 -9.809 -6.105 1.00 81.06 90 ARG A CA 1
ATOM 695 C C . ARG A 1 90 ? -0.107 -10.461 -5.128 1.00 81.06 90 ARG A C 1
ATOM 697 O O . ARG A 1 90 ? -0.494 -9.825 -4.153 1.00 81.06 90 ARG A O 1
ATOM 704 N N . ALA A 1 91 ? -0.430 -11.735 -5.338 1.00 83.38 91 ALA A N 1
ATOM 705 C CA . ALA A 1 91 ? -1.328 -12.484 -4.465 1.00 83.38 91 ALA A CA 1
ATOM 706 C C . ALA A 1 91 ? -0.818 -12.543 -3.015 1.00 83.38 91 ALA A C 1
ATOM 708 O O . ALA A 1 91 ? -1.609 -12.439 -2.081 1.00 83.38 91 ALA A O 1
ATOM 709 N N . ARG A 1 92 ? 0.502 -12.661 -2.807 1.00 85.00 92 ARG A N 1
ATOM 710 C CA . ARG A 1 92 ? 1.110 -12.626 -1.464 1.00 85.00 92 ARG A CA 1
ATOM 711 C C . ARG A 1 92 ? 0.948 -11.264 -0.794 1.00 85.00 92 ARG A C 1
ATOM 713 O O . ARG A 1 92 ? 0.595 -11.218 0.382 1.00 85.00 92 ARG A O 1
ATOM 720 N N . ILE A 1 93 ? 1.195 -10.179 -1.529 1.00 82.44 93 ILE A N 1
ATOM 721 C CA . ILE A 1 93 ? 1.038 -8.811 -1.015 1.00 82.44 93 ILE A CA 1
ATOM 722 C C . ILE A 1 93 ? -0.429 -8.554 -0.664 1.00 82.44 93 ILE A C 1
ATOM 724 O O . ILE A 1 93 ? -0.723 -8.120 0.447 1.00 82.44 93 ILE A O 1
ATOM 728 N N . ASP A 1 94 ? -1.353 -8.885 -1.568 1.00 79.88 94 ASP A N 1
ATOM 729 C CA . ASP A 1 94 ? -2.787 -8.698 -1.342 1.00 79.88 94 ASP A CA 1
ATOM 730 C C . ASP A 1 94 ? -3.283 -9.530 -0.148 1.00 79.88 94 ASP A C 1
ATOM 732 O O . ASP A 1 94 ? -4.025 -9.022 0.693 1.00 79.88 94 ASP A O 1
ATOM 736 N N . ALA A 1 95 ? -2.825 -10.780 -0.008 1.00 86.31 95 ALA A N 1
ATOM 737 C CA . ALA A 1 95 ? -3.159 -11.622 1.140 1.00 86.31 95 ALA A CA 1
ATOM 738 C C . ALA A 1 95 ? -2.635 -11.044 2.465 1.00 86.31 95 ALA A C 1
ATOM 740 O O . ALA A 1 95 ? -3.356 -11.058 3.463 1.00 86.31 95 ALA A O 1
ATOM 741 N N . GLN A 1 96 ? -1.409 -10.511 2.481 1.00 85.50 96 GLN A N 1
ATOM 742 C CA . GLN A 1 96 ? -0.827 -9.887 3.670 1.00 85.50 96 GLN A CA 1
ATOM 743 C C . GLN A 1 96 ? -1.591 -8.622 4.071 1.00 85.50 96 GLN A C 1
ATOM 745 O O . GLN A 1 96 ? -1.967 -8.472 5.231 1.00 85.50 96 GLN A O 1
ATOM 750 N N . VAL A 1 97 ? -1.878 -7.740 3.111 1.00 83.44 97 VAL A N 1
ATOM 751 C CA . VAL A 1 97 ? -2.658 -6.521 3.361 1.00 83.44 97 VAL A CA 1
ATOM 752 C C . VAL A 1 97 ? -4.057 -6.873 3.867 1.00 83.44 97 VAL A C 1
ATOM 754 O O . VAL A 1 97 ? -4.526 -6.294 4.845 1.00 83.44 97 VAL A O 1
ATOM 757 N N . MET A 1 98 ? -4.713 -7.856 3.250 1.00 83.88 98 MET A N 1
ATOM 758 C CA . MET A 1 98 ? -6.050 -8.280 3.655 1.00 83.88 98 MET A CA 1
ATOM 759 C C . MET A 1 98 ? -6.065 -8.911 5.052 1.00 83.88 98 MET A C 1
ATOM 761 O O . MET A 1 98 ? -6.996 -8.667 5.818 1.00 83.88 98 MET A O 1
ATOM 765 N N . TYR A 1 99 ? -5.032 -9.673 5.419 1.00 88.06 99 TYR A N 1
ATOM 766 C CA . TYR A 1 99 ? -4.877 -10.206 6.772 1.0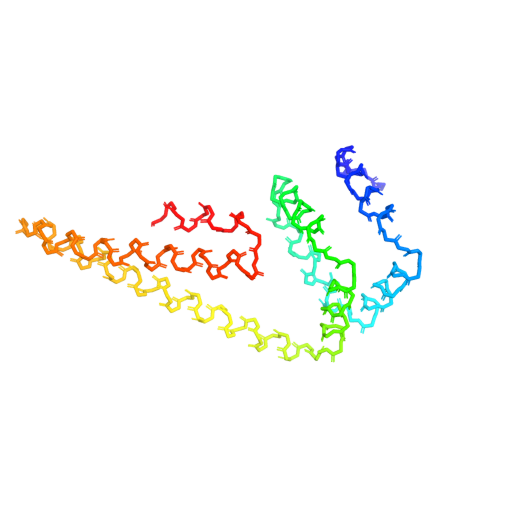0 88.06 99 TYR A CA 1
ATOM 767 C C . TYR A 1 99 ? -4.810 -9.087 7.825 1.00 88.06 99 TYR A C 1
ATOM 769 O O . TYR A 1 99 ? -5.566 -9.115 8.798 1.00 88.06 99 TYR A O 1
ATOM 777 N N . GLU A 1 100 ? -3.975 -8.070 7.601 1.00 85.75 100 GLU A N 1
ATOM 778 C CA . GLU A 1 100 ? -3.824 -6.925 8.512 1.00 85.75 100 GLU A CA 1
ATOM 779 C C . GLU A 1 100 ? -5.117 -6.097 8.623 1.00 85.75 100 GLU A C 1
ATOM 781 O O . GLU A 1 100 ? -5.534 -5.723 9.723 1.00 85.75 100 GLU A O 1
ATOM 786 N N . ILE A 1 101 ? -5.812 -5.864 7.501 1.00 87.25 101 ILE A N 1
ATOM 787 C CA . ILE A 1 101 ? -7.106 -5.161 7.489 1.00 87.25 101 ILE A CA 1
ATOM 788 C C . ILE A 1 101 ? -8.155 -5.939 8.291 1.00 87.25 101 ILE A C 1
ATOM 790 O O . ILE A 1 101 ? -8.847 -5.357 9.129 1.00 87.25 101 ILE A O 1
ATOM 794 N N . ASN A 1 102 ? -8.262 -7.251 8.077 1.00 89.50 102 ASN A N 1
ATOM 795 C CA . ASN A 1 102 ? -9.218 -8.089 8.800 1.00 89.50 102 ASN A CA 1
ATOM 796 C C . ASN A 1 102 ? -8.927 -8.100 10.310 1.00 89.50 102 ASN A C 1
ATOM 798 O O . ASN A 1 102 ? -9.855 -8.019 11.122 1.00 89.50 102 ASN A O 1
ATOM 802 N N . ALA A 1 103 ? -7.650 -8.136 10.703 1.00 89.12 103 ALA A N 1
ATOM 803 C CA . ALA A 1 103 ? -7.242 -8.036 12.102 1.00 89.12 103 ALA A CA 1
ATOM 804 C C . ALA A 1 103 ? -7.651 -6.686 12.721 1.00 89.12 103 ALA A C 1
ATOM 806 O O . ALA A 1 103 ? -8.251 -6.653 13.801 1.00 89.12 103 ALA A O 1
ATOM 807 N N . ALA A 1 104 ? -7.408 -5.575 12.018 1.00 89.31 104 ALA A N 1
ATOM 808 C CA . ALA A 1 10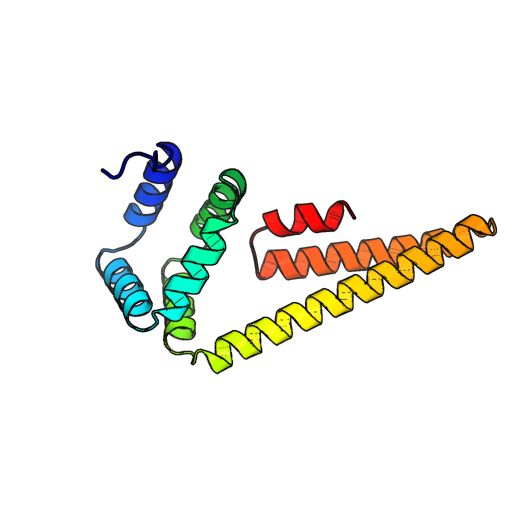4 ? -7.834 -4.244 12.448 1.00 89.31 104 ALA A CA 1
ATOM 809 C C . ALA A 1 104 ? -9.365 -4.143 12.587 1.00 89.31 104 ALA A C 1
ATOM 811 O O . ALA A 1 104 ? -9.870 -3.628 13.589 1.00 89.31 104 ALA A O 1
ATOM 812 N N . GLN A 1 105 ? -10.124 -4.693 11.636 1.00 90.56 105 GLN A N 1
ATOM 813 C CA . GLN A 1 105 ? -11.587 -4.721 11.700 1.00 90.56 105 GLN A CA 1
ATOM 814 C C . GLN A 1 105 ? -12.103 -5.524 12.901 1.00 90.56 105 GLN A C 1
ATOM 816 O O . GLN A 1 105 ? -13.023 -5.077 13.592 1.00 90.56 105 GLN A O 1
ATOM 821 N N . MET A 1 106 ? -11.496 -6.676 13.197 1.00 93.00 106 MET A N 1
ATOM 822 C CA . MET A 1 106 ? -11.860 -7.483 14.363 1.00 93.00 106 MET A CA 1
ATOM 823 C C . MET A 1 106 ? -11.606 -6.726 15.673 1.00 93.00 106 MET A C 1
ATOM 825 O O . MET A 1 106 ? -12.468 -6.708 16.554 1.00 93.00 106 MET A O 1
ATOM 829 N N . LEU A 1 107 ? -10.455 -6.058 15.793 1.00 92.81 107 LEU A N 1
ATOM 830 C CA . LEU A 1 107 ? -10.120 -5.235 16.957 1.00 92.81 107 LEU A CA 1
ATOM 831 C C . LEU A 1 107 ? -11.096 -4.064 17.123 1.00 92.81 107 LEU A C 1
ATOM 833 O O . LEU A 1 107 ? -11.565 -3.817 18.234 1.00 92.81 107 LEU A O 1
ATOM 837 N N . LYS A 1 108 ? -11.466 -3.389 16.028 1.00 92.62 108 LYS A N 1
ATOM 838 C CA . LYS A 1 108 ? -12.477 -2.320 16.035 1.00 92.62 108 LYS A CA 1
ATOM 839 C C . LYS A 1 108 ? -13.831 -2.840 16.516 1.00 92.62 108 LYS A C 1
ATOM 841 O O . LYS A 1 108 ? -14.454 -2.209 17.366 1.00 92.62 108 LYS A O 1
ATOM 846 N N . LYS A 1 109 ? -14.269 -4.008 16.032 1.00 95.38 109 LYS A N 1
ATOM 847 C CA . LYS A 1 109 ? -15.528 -4.634 16.462 1.00 95.38 109 LYS A CA 1
ATOM 848 C C . LYS A 1 109 ? -15.524 -4.949 17.962 1.00 95.38 109 LYS A C 1
ATOM 850 O O . LYS A 1 109 ? -16.467 -4.576 18.652 1.00 95.38 109 LYS A O 1
ATOM 855 N N . GLN A 1 110 ? -14.445 -5.544 18.475 1.00 93.69 110 GLN A N 1
ATOM 856 C CA . GLN A 1 110 ? -14.283 -5.791 19.915 1.00 93.69 110 GLN A CA 1
ATOM 857 C C . GLN A 1 110 ? -14.303 -4.487 20.724 1.00 93.69 110 GLN A C 1
ATOM 859 O O . GLN A 1 110 ? -14.933 -4.421 21.777 1.00 93.69 110 GLN A O 1
ATOM 864 N N . GLY A 1 111 ? -13.631 -3.441 20.232 1.00 94.75 111 GLY A N 1
ATOM 865 C CA . GLY A 1 111 ? -13.655 -2.115 20.848 1.00 94.75 111 GLY A CA 1
ATOM 866 C C . GLY A 1 111 ? -15.072 -1.546 20.931 1.00 94.75 111 GLY A C 1
ATOM 867 O O . GLY A 1 111 ? -15.487 -1.109 22.001 1.00 94.75 111 GLY A O 1
ATOM 868 N N . ASN A 1 112 ? -15.843 -1.639 19.844 1.00 94.81 112 ASN A N 1
ATOM 869 C CA . ASN A 1 112 ? -17.232 -1.178 19.796 1.00 94.81 112 ASN A CA 1
ATOM 870 C C . ASN A 1 112 ? -18.134 -1.947 20.776 1.00 94.81 112 ASN A C 1
ATOM 872 O O . ASN A 1 112 ? -18.954 -1.337 21.461 1.00 94.81 112 ASN A O 1
ATOM 876 N N . GLU A 1 113 ? -17.972 -3.269 20.877 1.00 96.62 113 GLU A N 1
ATOM 877 C CA . GLU A 1 113 ? -18.712 -4.103 21.833 1.00 96.62 113 GLU A CA 1
ATOM 878 C C . GLU A 1 113 ? -18.406 -3.689 23.281 1.00 96.62 113 GLU A C 1
ATOM 880 O O . GLU A 1 113 ? -19.327 -3.410 24.049 1.00 96.62 113 GLU A O 1
ATOM 885 N N . LEU A 1 114 ? -17.127 -3.542 23.640 1.00 94.62 114 LEU A N 1
ATOM 886 C CA . LEU A 1 114 ? -16.706 -3.075 24.968 1.00 94.62 114 LEU A CA 1
ATOM 887 C C . LEU A 1 114 ? -17.215 -1.659 25.266 1.00 94.62 114 LEU A C 1
ATOM 889 O O . LEU A 1 114 ? -17.678 -1.379 26.372 1.00 94.62 114 LEU A O 1
ATOM 893 N N . HIS A 1 115 ? -17.184 -0.778 24.267 1.00 94.06 115 HIS A N 1
ATOM 894 C CA . HIS A 1 115 ? -17.688 0.584 24.385 1.00 94.06 115 HIS A CA 1
ATOM 895 C C . HIS A 1 115 ? -19.198 0.598 24.654 1.00 94.06 115 HIS A C 1
ATOM 897 O O . HIS A 1 115 ? -19.661 1.335 25.521 1.00 94.06 115 HIS A O 1
ATOM 903 N N . SER A 1 116 ? -19.968 -0.253 23.965 1.00 95.06 116 SER A N 1
ATOM 904 C CA . SER A 1 116 ? -21.416 -0.388 24.184 1.00 95.06 116 SER A CA 1
ATOM 905 C C . SER A 1 116 ? -21.773 -0.926 25.576 1.00 95.06 116 SER A C 1
ATOM 907 O O . SER A 1 116 ? -22.837 -0.616 26.102 1.00 95.06 116 SER A O 1
ATOM 909 N N . GLN A 1 117 ? -20.859 -1.670 26.206 1.00 96.25 117 GLN A N 1
ATOM 910 C CA . GLN A 1 117 ? -20.987 -2.184 27.574 1.00 96.25 117 GLN A CA 1
ATOM 911 C C . GLN A 1 117 ? -20.545 -1.169 28.647 1.00 96.25 117 GLN A C 1
ATOM 913 O O . GLN A 1 117 ? -20.507 -1.506 29.829 1.00 96.25 117 GLN A O 1
ATOM 918 N N . GLY A 1 118 ? -20.152 0.051 28.262 1.00 94.69 118 GLY A N 1
ATOM 919 C CA . GLY A 1 118 ? -19.621 1.066 29.180 1.00 94.69 118 GLY A CA 1
ATOM 920 C C . GLY A 1 118 ? -18.175 0.816 29.632 1.00 94.69 118 GLY A C 1
ATOM 921 O O . GLY A 1 118 ? -17.655 1.533 30.486 1.00 94.69 118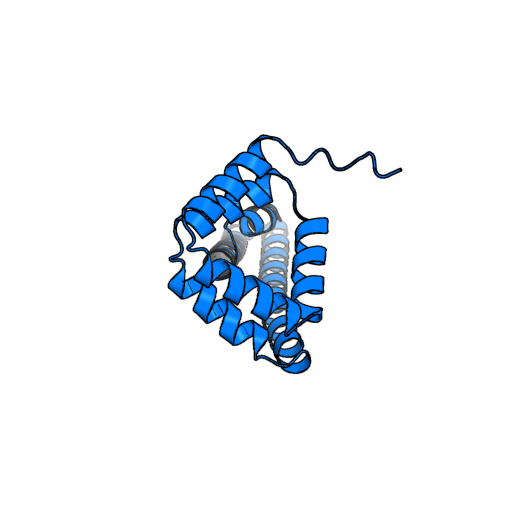 GLY A O 1
ATOM 922 N N . ARG A 1 119 ? -17.486 -0.176 29.052 1.00 95.12 119 ARG A N 1
ATOM 923 C CA . ARG A 1 119 ? -16.087 -0.519 29.358 1.00 95.12 119 ARG A CA 1
ATOM 924 C C . ARG A 1 119 ? -15.128 0.315 28.510 1.00 95.12 119 ARG A C 1
ATOM 926 O O . ARG A 1 119 ? -14.383 -0.200 27.677 1.00 95.12 119 ARG A O 1
ATOM 933 N N . PHE A 1 120 ? -15.154 1.629 28.717 1.00 91.50 120 PHE A N 1
ATOM 934 C CA . PHE A 1 120 ? -14.447 2.587 27.860 1.00 91.50 120 PHE A CA 1
ATOM 935 C C . PHE A 1 120 ? -12.922 2.418 27.864 1.00 91.50 120 PHE A C 1
ATOM 937 O O . PHE A 1 120 ? -12.301 2.540 26.812 1.00 91.50 120 PHE A O 1
ATOM 944 N N . ASN A 1 121 ? -12.318 2.085 29.009 1.00 93.56 121 ASN A N 1
ATOM 945 C CA . ASN A 1 121 ? -10.869 1.862 29.093 1.00 93.56 121 ASN A CA 1
ATOM 946 C C . ASN A 1 121 ? -10.425 0.638 28.276 1.00 93.56 121 ASN A C 1
ATOM 948 O O . ASN A 1 121 ? -9.434 0.705 27.551 1.00 93.56 121 ASN A O 1
ATOM 952 N N . ASP A 1 122 ? -11.193 -0.452 28.326 1.00 91.38 122 ASP A N 1
ATOM 953 C CA . ASP A 1 122 ? -10.889 -1.667 27.565 1.00 91.38 122 ASP A CA 1
ATOM 954 C C . ASP A 1 122 ? -11.114 -1.448 26.060 1.00 91.38 122 ASP A C 1
ATOM 956 O O . ASP A 1 122 ? -10.315 -1.891 25.232 1.00 91.38 122 ASP A O 1
ATOM 960 N N . ALA A 1 123 ? -12.169 -0.710 25.697 1.00 92.62 123 ALA A N 1
ATOM 961 C CA . ALA A 1 123 ? -12.429 -0.301 24.318 1.00 92.62 123 ALA A CA 1
ATOM 962 C C . ALA A 1 123 ? -11.303 0.580 23.755 1.00 92.62 123 ALA A C 1
ATOM 964 O O . ALA A 1 123 ? -10.846 0.362 22.631 1.00 92.62 123 ALA A O 1
ATOM 965 N N . LEU A 1 124 ? -10.810 1.535 24.552 1.00 92.56 124 LEU A N 1
ATOM 966 C CA . LEU A 1 124 ? -9.712 2.419 24.172 1.00 92.56 124 LEU A CA 1
ATOM 967 C C . LEU A 1 124 ? -8.449 1.625 23.830 1.00 92.56 124 LEU A C 1
ATOM 969 O O . LEU A 1 124 ? -7.814 1.912 22.817 1.00 92.56 124 LEU A O 1
ATOM 973 N N . GLN A 1 125 ? -8.111 0.593 24.610 1.00 92.69 125 GLN A N 1
ATOM 974 C CA . GLN A 1 125 ? -6.966 -0.263 24.289 1.00 92.69 125 GLN A CA 1
ATOM 975 C C . GLN A 1 125 ? -7.119 -0.949 22.928 1.00 92.69 125 GLN A C 1
ATOM 977 O O . GLN A 1 125 ? -6.160 -1.005 22.158 1.00 92.69 125 GLN A O 1
ATOM 982 N N . LYS A 1 126 ? -8.327 -1.412 22.580 1.00 90.44 126 LYS A N 1
ATOM 983 C CA . LYS A 1 126 ? -8.592 -1.999 21.257 1.00 90.44 126 LYS A CA 1
ATOM 984 C C . LYS A 1 126 ? -8.436 -0.974 20.137 1.00 90.44 126 LYS A C 1
ATOM 986 O O . LYS A 1 126 ? -7.795 -1.279 19.134 1.00 90.44 126 LYS A O 1
ATOM 991 N N . TYR A 1 127 ? -8.941 0.245 20.312 1.00 90.00 127 TYR A N 1
ATOM 992 C CA . TYR A 1 127 ? -8.783 1.304 19.311 1.00 90.00 127 TYR A CA 1
ATOM 993 C C . TYR A 1 127 ? -7.331 1.757 19.139 1.00 90.00 127 TYR A C 1
ATOM 995 O O . TYR A 1 127 ? -6.911 2.050 18.020 1.00 90.00 127 TYR A O 1
ATOM 1003 N N . LEU A 1 128 ? -6.538 1.773 20.214 1.00 91.06 128 LEU A N 1
ATOM 1004 C CA . LEU A 1 128 ? -5.106 2.060 20.125 1.00 91.06 128 LEU A CA 1
ATOM 1005 C C . LEU A 1 128 ? -4.374 1.001 19.297 1.00 91.06 128 LEU A C 1
ATOM 1007 O O . LEU A 1 128 ? -3.555 1.359 18.454 1.00 91.06 128 LEU A O 1
ATOM 1011 N N . LEU A 1 129 ? -4.710 -0.279 19.471 1.00 90.56 129 LEU A N 1
ATOM 1012 C CA . LEU A 1 129 ? -4.145 -1.349 18.647 1.00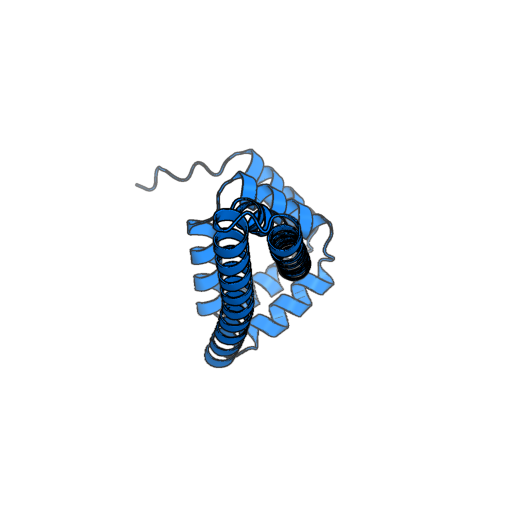 90.56 129 LEU A CA 1
ATOM 1013 C C . LEU A 1 129 ? -4.524 -1.191 17.171 1.00 90.56 129 LEU A C 1
ATOM 1015 O O . LEU A 1 129 ? -3.647 -1.284 16.319 1.00 90.56 129 LEU A O 1
ATOM 1019 N N . VAL A 1 130 ? -5.786 -0.865 16.864 1.00 89.19 130 VAL A N 1
ATOM 1020 C CA . VAL A 1 130 ? -6.211 -0.547 15.486 1.00 89.19 130 VAL A CA 1
ATOM 1021 C C . VAL A 1 130 ? -5.382 0.598 14.917 1.00 89.19 130 VAL A C 1
ATOM 1023 O O . VAL A 1 130 ? -4.870 0.493 13.809 1.00 89.19 130 VAL A O 1
ATOM 1026 N N . LYS A 1 131 ? -5.185 1.672 15.689 1.00 85.75 131 LYS A N 1
ATOM 1027 C CA . LYS A 1 131 ? -4.390 2.823 15.254 1.00 85.75 131 LYS A CA 1
ATOM 1028 C C . LYS A 1 131 ? -2.944 2.435 14.945 1.00 85.75 131 LYS A C 1
ATOM 1030 O O . LYS A 1 131 ? -2.410 2.881 13.935 1.00 85.75 131 LYS A O 1
ATOM 1035 N N . VAL A 1 132 ? -2.323 1.597 15.774 1.00 85.06 132 VAL A N 1
ATOM 1036 C CA . VAL A 1 132 ? -0.962 1.095 15.531 1.00 85.06 132 VAL A CA 1
ATOM 1037 C C . VAL A 1 132 ? -0.912 0.231 14.271 1.00 85.06 132 VAL A C 1
ATOM 1039 O O . VAL A 1 132 ? -0.024 0.442 13.449 1.00 85.06 132 VAL A O 1
ATOM 1042 N N . VAL A 1 133 ? -1.872 -0.678 14.076 1.00 82.00 133 VAL A N 1
ATOM 1043 C CA . VAL A 1 133 ? -1.956 -1.516 12.867 1.00 82.00 133 VAL A CA 1
ATOM 1044 C C . VAL A 1 133 ? -2.139 -0.652 11.620 1.00 82.00 133 VAL A C 1
ATOM 1046 O O . VAL A 1 133 ? -1.381 -0.808 10.670 1.00 82.00 133 VAL A O 1
ATOM 1049 N N . SER A 1 134 ? -3.048 0.327 11.632 1.00 80.19 134 SER A N 1
ATOM 1050 C CA . SER A 1 134 ? -3.252 1.238 10.497 1.00 80.19 134 SER A CA 1
ATOM 1051 C C . SER A 1 134 ? -2.018 2.094 10.196 1.00 80.19 134 SER A C 1
ATOM 1053 O O . SER A 1 134 ? -1.683 2.292 9.030 1.00 80.19 134 SER A O 1
ATOM 1055 N N . ILE A 1 135 ? -1.301 2.573 11.221 1.00 77.12 135 ILE A N 1
ATOM 1056 C CA . ILE A 1 135 ? -0.035 3.301 11.035 1.00 77.12 135 ILE A CA 1
ATOM 1057 C C . ILE A 1 135 ? 1.033 2.376 10.447 1.00 77.12 135 ILE A C 1
ATOM 1059 O O . ILE A 1 135 ? 1.741 2.782 9.531 1.00 77.12 135 ILE A O 1
ATOM 1063 N N . CYS A 1 136 ? 1.143 1.140 10.939 1.00 74.31 136 CYS A N 1
ATOM 1064 C CA . CYS A 1 136 ? 2.126 0.168 10.467 1.00 74.31 136 CYS A CA 1
ATOM 1065 C C . CYS A 1 136 ? 1.841 -0.260 9.022 1.00 74.31 136 CYS A C 1
ATOM 1067 O O . CYS A 1 136 ? 2.747 -0.272 8.193 1.00 74.31 136 CYS A O 1
ATOM 1069 N N . LEU A 1 137 ? 0.571 -0.511 8.690 1.00 73.88 137 LEU A N 1
ATOM 1070 C CA . LEU A 1 137 ? 0.117 -0.824 7.339 1.00 73.88 137 LEU A CA 1
ATOM 1071 C C . LEU A 1 137 ? 0.361 0.360 6.400 1.00 73.88 137 LEU A C 1
ATOM 1073 O O . LEU A 1 137 ? 0.844 0.169 5.289 1.00 73.88 137 LEU A O 1
ATOM 1077 N N . CYS A 1 138 ? 0.138 1.590 6.869 1.00 69.25 138 CYS A N 1
ATOM 1078 C CA . CYS A 1 138 ? 0.485 2.780 6.108 1.00 69.25 138 CYS A CA 1
ATOM 1079 C C . CYS A 1 138 ? 2.005 2.947 5.927 1.00 69.25 138 CYS A C 1
ATOM 1081 O O . CYS A 1 138 ? 2.463 3.269 4.835 1.00 69.25 138 CYS A O 1
ATOM 1083 N N . PHE A 1 139 ? 2.826 2.673 6.941 1.00 67.62 139 PHE A N 1
ATOM 1084 C CA . PHE A 1 139 ? 4.288 2.707 6.805 1.00 67.62 139 PHE A CA 1
ATOM 1085 C C . PHE A 1 139 ? 4.817 1.614 5.865 1.00 67.62 139 PHE A C 1
ATOM 1087 O O . PHE A 1 139 ? 5.749 1.839 5.094 1.00 67.62 139 PHE A O 1
ATOM 1094 N N . CYS A 1 140 ? 4.210 0.429 5.905 1.00 62.75 140 CYS A N 1
ATOM 1095 C CA . CYS A 1 140 ? 4.543 -0.682 5.023 1.00 62.75 140 CYS A CA 1
ATOM 1096 C C . CYS A 1 140 ? 4.162 -0.350 3.574 1.00 62.75 140 CYS A C 1
ATOM 1098 O O . CYS A 1 140 ? 4.984 -0.476 2.668 1.00 62.75 140 CYS A O 1
ATOM 1100 N N . LEU A 1 141 ? 2.952 0.181 3.373 1.00 60.47 141 LEU A N 1
ATOM 1101 C CA . LEU A 1 141 ? 2.475 0.615 2.067 1.00 60.47 141 LEU A CA 1
ATOM 1102 C C . LEU A 1 141 ? 3.236 1.830 1.546 1.00 60.47 141 LEU A C 1
ATOM 1104 O O . LEU A 1 141 ? 3.513 1.838 0.364 1.00 60.47 141 LEU A O 1
ATOM 1108 N N . THR A 1 142 ? 3.649 2.794 2.373 1.00 55.09 142 THR A N 1
ATOM 1109 C CA . THR A 1 142 ? 4.464 3.951 1.930 1.00 55.09 142 THR A CA 1
ATOM 1110 C C . THR A 1 142 ? 5.905 3.587 1.575 1.00 55.09 142 THR A C 1
ATOM 1112 O O . THR A 1 142 ? 6.551 4.315 0.826 1.00 55.09 142 THR A O 1
ATOM 1115 N N . ARG A 1 143 ? 6.425 2.458 2.078 1.00 53.41 143 ARG A N 1
ATOM 1116 C CA . ARG A 1 143 ? 7.724 1.905 1.654 1.00 53.41 143 ARG A CA 1
ATOM 1117 C C . ARG A 1 143 ? 7.659 1.090 0.359 1.00 53.41 143 ARG A C 1
ATOM 1119 O O . ARG A 1 143 ? 8.708 0.852 -0.230 1.00 53.41 143 ARG A O 1
ATOM 1126 N N . ILE A 1 144 ? 6.472 0.648 -0.060 1.00 48.28 144 ILE A N 1
ATOM 1127 C CA . ILE A 1 144 ? 6.265 -0.216 -1.242 1.00 48.28 144 ILE A CA 1
ATOM 1128 C C . ILE A 1 144 ? 5.498 0.519 -2.361 1.00 48.28 144 ILE A C 1
ATOM 1130 O O . ILE A 1 144 ? 5.632 0.194 -3.536 1.00 48.28 144 ILE A O 1
ATOM 1134 N N . CYS A 1 145 ? 4.702 1.525 -2.017 1.00 40.31 145 CYS A N 1
ATOM 1135 C CA . CYS A 1 145 ? 3.854 2.326 -2.888 1.00 40.31 145 CYS A CA 1
ATOM 1136 C C . CYS A 1 145 ? 3.773 3.768 -2.372 1.00 40.31 145 CYS A C 1
ATOM 1138 O O . CYS A 1 145 ? 4.032 4.079 -1.217 1.00 40.31 145 CYS A O 1
ATOM 1140 N N . SER A 1 146 ? 3.380 4.670 -3.254 1.00 38.97 146 SER A N 1
ATOM 1141 C CA . SER A 1 146 ? 3.310 6.101 -2.988 1.00 38.97 146 SER A CA 1
ATOM 1142 C C . SER A 1 146 ? 2.350 6.458 -1.820 1.00 38.97 146 SER A C 1
ATOM 1144 O O . SER A 1 146 ? 1.268 5.867 -1.772 1.00 38.97 146 SER A O 1
ATOM 1146 N N . PRO A 1 147 ? 2.669 7.401 -0.885 1.00 46.84 147 PRO A N 1
ATOM 1147 C CA . PRO A 1 147 ? 1.848 7.923 0.239 1.00 46.84 147 PRO A CA 1
ATOM 1148 C C . PRO A 1 147 ? 0.362 8.209 0.008 1.00 46.84 147 PRO A C 1
ATOM 1150 O O . PRO A 1 147 ? -0.397 8.422 0.948 1.00 46.84 147 PRO A O 1
ATOM 1153 N N . ILE A 1 148 ? -0.065 8.180 -1.235 1.00 44.41 148 ILE A N 1
ATOM 1154 C CA . ILE A 1 148 ? -1.420 8.398 -1.716 1.00 44.41 148 ILE A CA 1
ATOM 1155 C C . ILE A 1 148 ? -2.366 7.269 -1.316 1.00 44.41 148 ILE A C 1
ATOM 1157 O O . ILE A 1 148 ? -3.500 7.515 -0.907 1.00 44.41 148 ILE A O 1
ATOM 1161 N N . VAL A 1 149 ? -1.890 6.019 -1.382 1.00 43.84 149 VAL A N 1
ATOM 1162 C CA . VAL A 1 149 ? -2.703 4.834 -1.060 1.00 43.84 149 VAL A CA 1
ATOM 1163 C C . VAL A 1 149 ? -3.003 4.782 0.445 1.00 43.84 149 VAL A C 1
ATOM 1165 O O . VAL A 1 149 ? -4.077 4.346 0.858 1.00 43.84 149 VAL A O 1
ATOM 1168 N N . CYS A 1 150 ? -2.110 5.332 1.274 1.00 41.88 150 CYS A N 1
ATOM 1169 C CA . CYS A 1 150 ? -2.318 5.468 2.717 1.00 41.88 150 CYS A CA 1
ATOM 1170 C C . CYS A 1 150 ? -3.520 6.329 3.095 1.00 41.88 150 CYS A C 1
ATOM 1172 O O . CYS A 1 150 ? -4.163 6.066 4.112 1.00 41.88 150 CYS A O 1
ATOM 1174 N N . HIS A 1 151 ? -3.826 7.365 2.309 1.00 41.69 151 HIS A N 1
ATOM 1175 C CA . HIS A 1 151 ? -4.855 8.332 2.686 1.00 41.69 151 HIS A CA 1
ATOM 1176 C C . HIS A 1 151 ? -6.260 7.708 2.697 1.00 41.69 151 HIS A C 1
ATOM 1178 O O . HIS A 1 151 ? -7.143 8.186 3.406 1.00 41.69 151 HIS A O 1
ATOM 1184 N N . HIS A 1 152 ? -6.473 6.611 1.963 1.00 44.84 152 HIS A N 1
ATOM 1185 C CA . HIS A 1 152 ? -7.745 5.886 1.971 1.00 44.84 152 HIS A CA 1
ATOM 1186 C C . HIS A 1 152 ? -7.871 4.898 3.145 1.00 44.84 152 HIS A C 1
ATOM 1188 O O . HIS A 1 152 ? -8.973 4.674 3.636 1.00 44.84 152 HIS A O 1
ATOM 1194 N N . LEU A 1 153 ? -6.755 4.369 3.660 1.00 44.72 153 LEU A N 1
ATOM 1195 C CA . LEU A 1 153 ? -6.741 3.473 4.826 1.00 44.72 153 LEU A CA 1
ATOM 1196 C C . LEU A 1 153 ? -6.889 4.198 6.171 1.00 44.72 153 LEU A C 1
ATOM 1198 O O . LEU A 1 153 ? -7.323 3.593 7.146 1.00 44.72 153 LEU A O 1
ATOM 1202 N N . LEU A 1 154 ? -6.544 5.486 6.239 1.00 43.97 154 LEU A N 1
ATOM 1203 C CA . LEU A 1 154 ? -6.662 6.297 7.460 1.00 43.97 154 LEU A CA 1
ATOM 1204 C C . LEU A 1 154 ? -8.094 6.781 7.755 1.00 43.97 154 LEU A C 1
ATOM 1206 O O . LEU A 1 154 ? -8.341 7.287 8.847 1.00 43.97 154 LEU A O 1
ATOM 1210 N N . HIS A 1 155 ? -9.025 6.625 6.809 1.00 41.88 155 HIS A N 1
ATOM 1211 C CA . HIS A 1 155 ? -10.407 7.112 6.913 1.00 41.88 155 HIS A CA 1
ATOM 1212 C C . HIS A 1 155 ? -11.471 6.010 7.120 1.00 41.88 155 HIS A C 1
ATOM 1214 O O . HIS A 1 155 ? -12.661 6.329 7.112 1.00 41.88 155 HIS A O 1
ATOM 1220 N N . TYR A 1 156 ? -11.074 4.749 7.350 1.00 41.47 156 TYR A N 1
ATOM 1221 C CA . TYR A 1 156 ? -11.975 3.613 7.638 1.00 41.47 156 TYR A CA 1
ATOM 1222 C C . TYR A 1 156 ? -11.843 3.074 9.070 1.00 41.47 156 TYR A C 1
ATOM 1224 O O . TYR A 1 156 ? -10.710 2.967 9.581 1.00 41.47 156 TYR A O 1
#

Radius of gyration: 20.57 Å; chains: 1; bounding box: 42×37×65 Å

Sequence (156 aa):
MFNGMMMDPELMRLAQEQMSRMSPAEFARIQQQMMANPDLTRMASESMKNMRPEDLKQAAEQLKHTSPDEIAKIGDKMANASPEEIAAMRARIDAQVMYEINAAQMLKKQGNELHSQGRFNDALQKYLLVKVVSICLCFCLTRICSPIVCHHLLHY

pLDDT: mean 74.35, std 14.7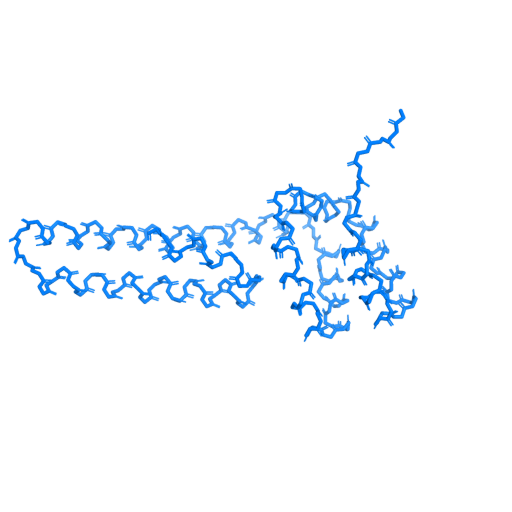9, range [34.59, 96.62]